Protein 3D89 (pdb70)

Secondary structure (DSSP, 8-state):
--S-EEEEEHHHHHHHSEEEEEETTEEEEEEEETTEEEEEESB-TTT--BGGGSEEEEETTEEEEE-TTT--EEETTT-EEEEEE-----EEEEEEE-SPEEEEEEETTEEEEE----SS--GGGGGTSSS-----

Solvent-accessible surface area: 8107 Å² total; per-residue (Å²): 148,89,105,58,40,65,25,25,131,25,120,89,0,115,194,67,74,60,36,60,17,96,0,68,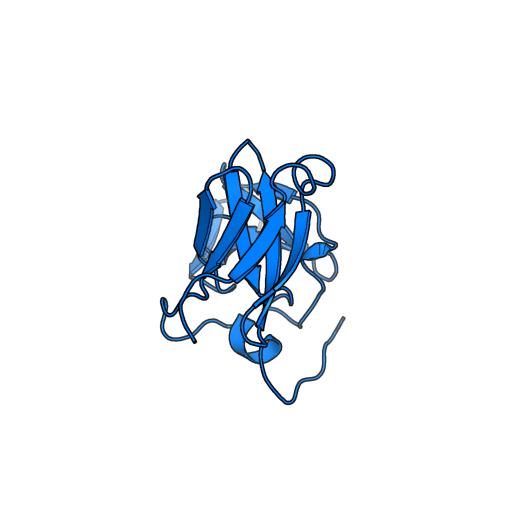138,35,65,0,0,0,0,31,37,137,50,103,35,27,0,0,2,5,70,2,30,70,13,2,1,14,0,44,116,3,126,38,86,71,37,89,75,62,23,0,0,16,3,37,60,72,126,84,50,0,2,2,70,59,0,38,6,15,96,70,61,120,147,162,197,64,120,70,41,48,156,34,60,39,0,10,38,6,57,30,129,64,88,139,28,47,0,59,0,30,9,20,148,150,44,199,154,3,61,0,32,133,25,22,83,70,167,76,179,73,113,150

Foldseek 3Di:
DFDKDFFWFLVVCVVVQKDWGQDPNFIWIWGQDPNDIWIWRQFALPFGAGLRPFDWDDDPNFIWRQGPPPRFTAGRVAQWGWDWDDDCVTDIDTPGHAIQIWDWDDDPRIIITGGDPPPVDHSCVVNGDDDDDGDD

Radius of gyration: 14.81 Å; Cα contacts (8 Å, |Δi|>4): 309; chains: 1; bounding box: 27×35×50 Å

InterPro domains:
  IPR017941 Rieske [2Fe-2S] iron-sulphur domain [PS51296] (17-131)
  IPR036922 Rieske [2Fe-2S] iron-sulphur domain superfamily [G3DSA:2.102.10.10] (1-157)
  IPR036922 Rieske [2Fe-2S] iron-sulphur domain superfamily [SSF50022] (17-134)
  IPR054716 Soluble Rieske-type ferredoxin domain [PF22543] (18-135)

Sequence (136 aa):
KYTSVCVGREEDDIRKSERMTAVVHDREVVIFYHKGEYHAMDIRRCYHSGGPLHLGEEIEDFNGQSCIVCPWHKYKITLATGEGLYQSINPKPKWCSKGVKQRIHTVKVDNGNIYVTLSKEPFKCDSDYYATGEFKVIQ

Organism: Mus musculus (NCBI:txid10090)

Structure (mmCIF, N/CA/C/O backbone):
data_3D89
#
_entry.id   3D89
#
_cell.length_a   52.413
_cell.length_b   52.413
_cell.length_c   108.808
_cell.angle_alpha   90.000
_cell.angle_beta   90.000
_cell.angle_gamma   90.000
#
_symmetry.space_group_name_H-M   'P 43 21 2'
#
loop_
_entity.id
_entity.type
_entity.pdbx_description
1 polymer 'Rieske domain-containing protein'
2 non-polymer 'FE2/S2 (INORGANIC) CLUSTER'
3 non-polymer 1,2-ETHANEDIOL
4 water water
#
loop_
_atom_site.group_PDB
_atom_site.id
_atom_site.type_symbol
_atom_site.label_atom_id
_atom_site.label_alt_id
_atom_site.label_comp_id
_atom_site.label_asym_id
_atom_site.label_entity_id
_atom_site.label_seq_id
_atom_site.pdbx_PDB_ins_code
_atom_site.Cartn_x
_atom_site.Cartn_y
_atom_site.Cartn_z
_atom_site.occupancy
_atom_site.B_iso_or_equiv
_atom_site.auth_seq_id
_atom_site.auth_comp_id
_atom_site.auth_asym_id
_atom_site.auth_atom_id
_atom_site.pdbx_PDB_model_num
ATOM 1 N N . LYS A 1 14 ? 20.058 -27.031 -4.627 1.00 60.80 14 LYS A N 1
ATOM 2 C CA . LYS A 1 14 ? 18.878 -26.160 -4.323 1.00 60.75 14 LYS A CA 1
ATOM 3 C C . LYS A 1 14 ? 19.298 -24.755 -3.828 1.00 60.82 14 LYS A C 1
ATOM 4 O O . LYS A 1 14 ? 18.794 -24.243 -2.809 1.00 60.89 14 LYS A O 1
ATOM 10 N N . TYR A 1 15 ? 20.208 -24.127 -4.570 1.00 60.44 15 TYR A N 1
ATOM 11 C CA . TYR A 1 15 ? 20.748 -22.827 -4.172 1.00 60.31 15 TYR A CA 1
ATOM 12 C C . TYR A 1 15 ? 20.596 -21.697 -5.214 1.00 60.11 15 TYR A C 1
ATOM 13 O O . TYR A 1 15 ? 21.466 -20.821 -5.310 1.00 60.31 15 TYR A O 1
ATOM 22 N N . THR A 1 16 ? 19.512 -21.700 -5.992 1.00 59.68 16 THR A N 1
ATOM 23 C CA . THR A 1 16 ? 19.188 -20.514 -6.815 1.00 59.63 16 THR A CA 1
ATOM 24 C C . THR A 1 16 ? 17.836 -19.878 -6.426 1.00 58.97 16 THR A C 1
ATOM 25 O O . THR A 1 16 ? 17.024 -20.493 -5.734 1.00 58.66 16 THR A O 1
ATOM 29 N N . SER A 1 17 ? 17.657 -18.629 -6.856 1.00 59.10 17 SER A N 1
ATOM 30 C CA . SER A 1 17 ? 16.500 -17.778 -6.591 1.00 59.12 17 SER A CA 1
ATOM 31 C C . SER A 1 17 ? 15.164 -18.496 -6.522 1.00 59.74 17 SER A C 1
ATOM 32 O O . SER A 1 17 ? 14.808 -19.277 -7.416 1.00 58.25 17 SER A O 1
ATOM 35 N N . VAL A 1 18 ? 14.428 -18.199 -5.452 1.00 59.57 18 VAL A N 1
ATOM 36 C CA . VAL A 1 18 ? 13.002 -18.454 -5.422 1.00 59.94 18 VAL A CA 1
ATOM 37 C C . VAL A 1 18 ? 12.366 -17.085 -5.284 1.00 60.39 18 VAL A C 1
ATOM 38 O O . VAL A 1 18 ? 12.744 -16.309 -4.419 1.00 59.98 18 VAL A O 1
ATOM 42 N N . CYS A 1 19 ? 11.436 -16.772 -6.177 1.00 62.03 19 CYS A N 1
ATOM 43 C CA . CYS A 1 19 ? 10.675 -15.546 -6.087 1.00 62.30 19 CYS A CA 1
ATOM 44 C C . CYS A 1 19 ? 9.657 -15.686 -4.943 1.00 62.67 19 CYS A C 1
ATOM 45 O O . CYS A 1 19 ? 8.778 -16.538 -4.994 1.00 63.44 19 CYS A O 1
ATOM 48 N N . VAL A 1 20 ? 9.769 -14.851 -3.922 1.00 61.58 20 VAL A N 1
ATOM 49 C CA . VAL A 1 20 ? 8.958 -15.045 -2.708 1.00 61.49 20 VAL A CA 1
ATOM 50 C C . VAL A 1 20 ? 7.766 -14.103 -2.702 1.00 62.35 20 VAL A C 1
ATOM 51 O O . VAL A 1 20 ? 6.872 -14.191 -1.856 1.00 63.15 20 VAL A O 1
ATOM 55 N N . GLY A 1 21 ? 7.748 -13.211 -3.677 1.00 62.13 21 GLY A N 1
ATOM 56 C CA . GLY A 1 21 ? 6.681 -12.283 -3.790 1.00 62.19 21 GLY A CA 1
ATOM 57 C C . GLY A 1 21 ? 7.038 -10.922 -4.329 1.00 62.64 21 GLY A C 1
ATOM 58 O O . GLY A 1 21 ? 8.104 -10.689 -4.947 1.00 62.35 21 GLY A O 1
ATOM 59 N N . ARG A 1 22 ? 6.090 -10.026 -4.089 1.00 62.17 22 ARG A N 1
ATOM 60 C CA . ARG A 1 22 ? 6.044 -8.731 -4.705 1.00 62.01 22 ARG A CA 1
ATOM 61 C C . ARG A 1 22 ? 6.671 -7.685 -3.777 1.00 61.91 22 ARG A C 1
ATOM 62 O O . ARG A 1 22 ? 6.357 -7.629 -2.585 1.00 60.50 22 ARG A O 1
ATOM 70 N N . GLU A 1 23 ? 7.582 -6.874 -4.323 1.00 62.10 23 GLU A N 1
ATOM 71 C CA . GLU A 1 23 ? 8.103 -5.723 -3.602 1.00 62.33 23 GLU A CA 1
ATOM 72 C C . GLU A 1 23 ? 6.970 -4.911 -2.955 1.00 62.52 23 GLU A C 1
ATOM 73 O O . GLU A 1 23 ? 7.045 -4.564 -1.781 1.00 63.44 23 GLU A O 1
ATOM 79 N N . GLU A 1 24 ? 5.899 -4.665 -3.694 1.00 62.66 24 GLU A N 1
ATOM 80 C CA . GLU A 1 24 ? 4.773 -3.927 -3.141 1.00 63.27 24 GLU A CA 1
ATOM 81 C C . GLU A 1 24 ? 4.077 -4.577 -1.938 1.00 63.16 24 GLU A C 1
ATOM 82 O O . GLU A 1 24 ? 3.586 -3.872 -1.053 1.00 63.14 24 GLU A O 1
ATOM 88 N N A ASP A 1 25 ? 4.034 -5.902 -1.911 0.70 63.36 25 ASP A N 1
ATOM 89 N N B ASP A 1 25 ? 4.034 -5.913 -1.902 0.30 63.19 25 ASP A N 1
ATOM 90 C CA A ASP A 1 25 ? 3.305 -6.600 -0.868 0.70 63.79 25 ASP A CA 1
ATOM 91 C CA B ASP A 1 25 ? 3.315 -6.631 -0.834 0.30 63.28 25 ASP A CA 1
ATOM 92 C C A ASP A 1 25 ? 4.028 -6.560 0.493 0.70 64.46 25 ASP A C 1
ATOM 93 C C B ASP A 1 25 ? 4.117 -6.864 0.454 0.30 64.05 25 ASP A C 1
ATOM 94 O O A ASP A 1 25 ? 3.372 -6.638 1.542 0.70 64.77 25 ASP A O 1
ATOM 95 O O B ASP A 1 25 ? 3.616 -7.463 1.410 0.30 64.26 25 ASP A O 1
ATOM 104 N N . ILE A 1 26 ? 5.358 -6.389 0.475 1.00 64.67 26 ILE A N 1
ATOM 105 C CA . ILE A 1 26 ? 6.187 -6.428 1.701 1.00 65.33 26 ILE A CA 1
ATOM 106 C C . ILE A 1 26 ? 6.448 -5.038 2.254 1.00 66.28 26 ILE A C 1
ATOM 107 O O . ILE A 1 26 ? 6.715 -4.879 3.435 1.00 65.81 26 ILE A O 1
ATOM 112 N N . ARG A 1 27 ? 6.376 -4.026 1.393 1.00 67.72 27 ARG A N 1
ATOM 113 C CA . ARG A 1 27 ? 6.661 -2.672 1.844 1.00 68.35 27 ARG A CA 1
ATOM 114 C C . ARG A 1 27 ? 5.635 -2.232 2.887 1.00 68.20 27 ARG A C 1
ATOM 115 O O . ARG A 1 27 ? 6.004 -1.667 3.921 1.00 68.03 27 ARG A O 1
ATOM 123 N N . LYS A 1 28 ? 4.372 -2.577 2.641 1.00 68.05 28 LYS A N 1
ATOM 124 C CA . LYS A 1 28 ? 3.278 -2.331 3.573 1.00 67.84 28 LYS A CA 1
ATOM 125 C C . LYS A 1 28 ? 3.515 -2.907 4.993 1.00 67.37 28 LYS A C 1
ATOM 126 O O . LYS A 1 28 ? 3.664 -2.148 5.957 1.00 67.14 28 LYS A O 1
ATOM 132 N N . SER A 1 29 ? 3.569 -4.235 5.119 1.00 66.72 29 SER A N 1
ATOM 133 C CA . SER A 1 29 ? 3.748 -4.885 6.425 1.00 66.15 29 SER A CA 1
ATOM 134 C C . SER A 1 29 ? 5.187 -4.873 6.935 1.00 64.97 29 SER A C 1
ATOM 135 O O . SER A 1 29 ? 5.459 -5.154 8.118 1.00 65.03 29 SER A O 1
ATOM 138 N N . GLU A 1 30 ? 6.122 -4.606 6.034 1.00 62.79 30 GLU A N 1
ATOM 139 C CA . GLU A 1 30 ? 7.546 -4.652 6.367 1.00 60.91 30 GLU A CA 1
ATOM 140 C C . GLU A 1 30 ? 8.128 -6.009 6.779 1.00 58.63 30 GLU A C 1
ATOM 141 O O . GLU A 1 30 ? 9.300 -6.064 7.176 1.00 57.90 30 GLU A O 1
ATOM 147 N N . ARG A 1 31 ? 7.333 -7.073 6.654 1.00 55.43 31 ARG A N 1
ATOM 148 C CA . ARG A 1 31 ? 7.814 -8.461 6.773 1.00 54.94 31 ARG A CA 1
ATOM 149 C C . ARG A 1 31 ? 6.873 -9.468 6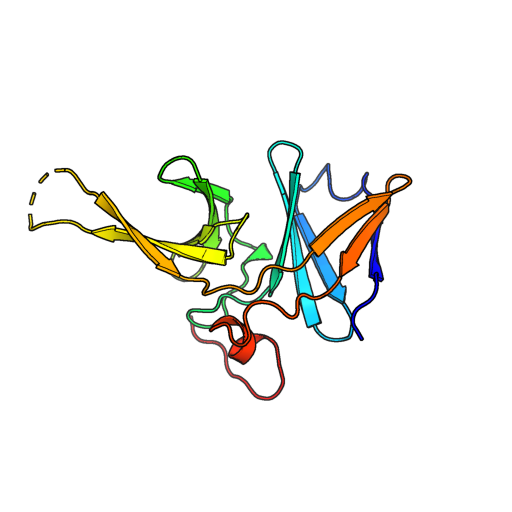.122 1.00 55.34 31 ARG A C 1
ATOM 150 O O . ARG A 1 31 ? 5.669 -9.251 6.054 1.00 53.56 31 ARG A O 1
ATOM 158 N N . MET A 1 32 ? 7.432 -10.587 5.679 1.00 57.33 32 MET A N 1
ATOM 159 C CA . MET A 1 32 ? 6.647 -11.708 5.128 1.00 60.41 32 MET A CA 1
ATOM 160 C C . MET A 1 32 ? 7.435 -12.995 5.296 1.00 59.05 32 MET A C 1
ATOM 161 O O . MET A 1 32 ? 8.664 -12.974 5.342 1.00 60.30 32 MET A O 1
ATOM 166 N N . THR A 1 33 ? 6.752 -14.125 5.326 1.00 57.39 33 THR A N 1
ATOM 167 C CA . THR A 1 33 ? 7.468 -15.385 5.383 1.00 55.82 33 THR A CA 1
ATOM 168 C C . THR A 1 33 ? 7.420 -16.058 3.993 1.00 56.31 33 THR A C 1
ATOM 169 O O . THR A 1 33 ? 6.532 -15.751 3.131 1.00 54.99 33 THR A O 1
ATOM 173 N N . ALA A 1 34 ? 8.335 -16.989 3.761 1.00 54.34 34 ALA A N 1
ATOM 174 C CA . ALA A 1 34 ? 8.184 -17.826 2.570 1.00 54.83 34 ALA A CA 1
ATOM 175 C C . ALA A 1 34 ? 8.807 -19.181 2.790 1.00 53.98 34 ALA A C 1
ATOM 176 O O . ALA A 1 34 ? 9.635 -19.352 3.681 1.00 53.23 34 ALA A O 1
ATOM 178 N N . VAL A 1 35 ? 8.422 -20.150 1.969 1.00 52.71 35 VAL A N 1
ATOM 179 C CA . VAL A 1 35 ? 9.146 -21.419 1.963 1.00 51.53 35 VAL A CA 1
ATOM 180 C C . VAL A 1 35 ? 10.059 -21.440 0.736 1.00 50.48 35 VAL A C 1
ATOM 181 O O . VAL A 1 35 ? 9.597 -21.267 -0.405 1.00 50.86 35 VAL A O 1
ATOM 185 N N . VAL A 1 36 ? 11.358 -21.607 0.993 1.00 47.93 36 VAL A N 1
ATOM 186 C CA . VAL A 1 36 ? 12.369 -21.552 -0.052 1.00 46.54 36 VAL A CA 1
ATOM 187 C C . VAL A 1 36 ? 13.108 -22.885 -0.044 1.00 46.09 36 VAL A C 1
ATOM 188 O O . VAL A 1 36 ? 13.795 -23.191 0.917 1.00 45.92 36 VAL A O 1
ATOM 192 N N . HIS A 1 37 ? 12.900 -23.698 -1.086 1.00 45.65 37 HIS A N 1
ATOM 193 C CA . HIS A 1 37 ? 13.449 -25.056 -1.162 1.00 45.17 37 HIS A CA 1
ATOM 194 C C . HIS A 1 37 ? 13.275 -25.825 0.164 1.00 45.04 37 HIS A C 1
ATOM 195 O O . HIS A 1 37 ? 14.256 -26.313 0.741 1.00 45.28 37 HIS A O 1
ATOM 202 N N . ASP A 1 38 ? 12.041 -25.892 0.661 1.00 44.85 38 ASP A N 1
ATOM 203 C CA . ASP A 1 38 ? 11.706 -26.553 1.941 1.00 45.31 38 ASP A CA 1
ATOM 204 C C . ASP A 1 38 ? 12.339 -25.925 3.206 1.00 45.08 38 ASP A C 1
ATOM 205 O O . ASP A 1 38 ? 12.315 -26.535 4.284 1.00 45.02 38 ASP A O 1
ATOM 210 N N . ARG A 1 39 ? 12.917 -24.729 3.081 1.00 43.95 39 ARG A N 1
ATOM 211 C CA . ARG A 1 39 ? 13.413 -24.021 4.257 1.00 43.30 39 ARG A CA 1
ATOM 212 C C . ARG A 1 39 ? 12.521 -22.812 4.452 1.00 42.56 39 ARG A C 1
ATOM 213 O O . ARG A 1 39 ? 12.335 -22.011 3.534 1.00 42.90 39 ARG A O 1
ATOM 221 N N . GLU A 1 40 ? 11.915 -22.727 5.625 1.00 41.87 40 GLU A N 1
ATOM 222 C CA . GLU A 1 40 ? 11.019 -21.619 5.932 1.00 40.70 40 GLU A CA 1
ATOM 223 C C . GLU A 1 40 ? 11.814 -20.418 6.451 1.00 40.21 40 GLU A C 1
ATOM 224 O O . GLU A 1 40 ? 12.671 -20.553 7.321 1.00 39.91 40 GLU A O 1
ATOM 230 N N . VAL A 1 41 ? 11.578 -19.259 5.838 1.00 39.09 41 VAL A N 1
ATOM 231 C CA . VAL A 1 41 ? 12.354 -18.057 6.115 1.00 37.88 41 VAL A CA 1
ATOM 232 C C . VAL A 1 41 ? 11.436 -16.887 6.414 1.00 37.27 41 VAL A C 1
ATOM 233 O O . VAL A 1 41 ? 10.267 -16.869 6.008 1.00 36.57 41 VAL A O 1
ATOM 237 N N . VAL A 1 42 ? 11.998 -15.867 7.049 1.00 36.63 42 VAL A N 1
ATOM 238 C CA . VAL A 1 42 ? 11.308 -14.631 7.203 1.00 35.76 42 VAL A CA 1
ATOM 239 C C . VAL A 1 42 ? 12.103 -13.576 6.456 1.00 36.42 42 VAL A C 1
ATOM 240 O O . VAL A 1 42 ? 13.302 -13.561 6.538 1.00 34.56 42 VAL A O 1
ATOM 244 N N . ILE A 1 43 ? 11.423 -12.711 5.705 1.00 36.07 43 ILE A N 1
ATOM 245 C CA . ILE A 1 43 ? 12.088 -11.573 5.057 1.00 35.72 43 ILE A CA 1
ATOM 246 C C . ILE A 1 43 ? 11.611 -10.312 5.753 1.00 35.08 43 ILE A C 1
ATOM 247 O O . ILE A 1 43 ? 10.425 -10.130 5.901 1.00 34.92 43 ILE A O 1
ATOM 252 N N . PHE A 1 44 ? 12.540 -9.455 6.170 1.00 35.27 44 PHE A N 1
ATOM 253 C CA . PHE A 1 44 ? 12.207 -8.159 6.750 1.00 35.90 44 PHE A CA 1
ATOM 254 C C . PHE A 1 44 ? 12.611 -7.070 5.764 1.00 36.03 44 PHE A C 1
ATOM 255 O O . PHE A 1 44 ? 13.695 -7.104 5.206 1.00 36.06 44 PHE A O 1
ATOM 263 N N . TYR A 1 45 ? 11.744 -6.094 5.576 1.00 36.13 45 TYR A N 1
ATOM 264 C CA . TYR A 1 45 ? 12.120 -4.861 4.896 1.00 37.49 45 TYR A CA 1
ATOM 265 C C . TYR A 1 45 ? 12.253 -3.757 5.917 1.00 37.07 45 TYR A C 1
ATOM 266 O O . TYR A 1 45 ? 11.271 -3.380 6.534 1.00 38.99 45 TYR A O 1
ATOM 275 N N . HIS A 1 46 ? 13.443 -3.229 6.111 1.00 36.34 46 HIS A N 1
ATOM 276 C CA . HIS A 1 46 ? 13.652 -2.224 7.156 1.00 36.95 46 HIS A CA 1
ATOM 277 C C . HIS A 1 46 ? 14.640 -1.131 6.693 1.00 37.04 46 HIS A C 1
ATOM 278 O O . HIS A 1 46 ? 15.718 -1.438 6.160 1.00 36.11 46 HIS A O 1
ATOM 285 N N . LYS A 1 47 ? 14.275 0.138 6.920 1.00 36.95 47 LYS A N 1
ATOM 286 C CA . LYS A 1 47 ? 15.099 1.269 6.525 1.00 37.47 47 LYS A CA 1
ATOM 287 C C . LYS A 1 47 ? 15.604 1.065 5.095 1.00 37.40 47 LYS A C 1
ATOM 288 O O . LYS A 1 47 ? 16.817 1.170 4.821 1.00 36.64 47 LYS A O 1
ATOM 294 N N . GLY A 1 48 ? 14.674 0.731 4.194 1.00 37.40 48 GLY A N 1
ATOM 295 C CA . GLY A 1 48 ? 15.000 0.560 2.776 1.00 37.40 48 GLY A CA 1
ATOM 296 C C . GLY A 1 48 ? 15.856 -0.636 2.402 1.00 37.80 48 GLY A C 1
ATOM 297 O O . GLY A 1 48 ? 16.304 -0.738 1.278 1.00 38.04 48 GLY A O 1
ATOM 298 N N . GLU A 1 49 ? 16.085 -1.556 3.336 1.00 38.38 49 GLU A N 1
ATOM 299 C CA . GLU A 1 49 ? 16.829 -2.797 3.029 1.00 38.96 49 GLU A CA 1
ATOM 300 C C . GLU A 1 49 ? 16.071 -4.079 3.366 1.00 37.40 49 GLU A C 1
ATOM 301 O O . GLU A 1 49 ? 15.276 -4.102 4.272 1.00 37.65 49 GLU A O 1
ATOM 307 N N . TYR A 1 50 ? 16.403 -5.145 2.652 1.00 37.51 50 TYR A N 1
ATOM 308 C CA . TYR A 1 50 ? 15.783 -6.447 2.770 1.00 37.42 50 TYR A CA 1
ATOM 309 C C . TYR A 1 50 ? 16.698 -7.402 3.513 1.00 37.93 50 TYR A C 1
ATOM 310 O O . TYR A 1 50 ? 17.897 -7.407 3.283 1.00 36.23 50 TYR A O 1
ATOM 319 N N . HIS A 1 51 ? 16.156 -8.162 4.451 1.00 37.00 51 HIS A N 1
ATOM 320 C CA . HIS A 1 51 ? 16.962 -9.128 5.154 1.00 37.66 51 HIS A CA 1
ATOM 321 C C . HIS A 1 51 ? 16.187 -10.409 5.256 1.00 38.22 51 HIS A C 1
ATOM 322 O O . HIS A 1 51 ? 15.034 -10.396 5.749 1.00 40.63 51 HIS A O 1
ATOM 329 N N . ALA A 1 52 ? 16.783 -11.510 4.813 1.00 36.23 52 ALA A N 1
ATOM 330 C CA . ALA A 1 52 ? 16.191 -12.852 4.974 1.00 35.83 52 ALA A CA 1
ATOM 331 C C . ALA A 1 52 ? 16.956 -13.725 5.994 1.00 35.84 52 ALA A C 1
ATOM 332 O O . ALA A 1 52 ? 18.162 -13.772 5.971 1.00 35.96 52 ALA A O 1
ATOM 334 N N . MET A 1 53 ? 16.230 -14.425 6.860 1.00 35.98 53 MET A N 1
ATOM 335 C CA . MET A 1 53 ? 16.856 -15.383 7.786 1.00 35.97 53 MET A CA 1
ATOM 336 C C . MET A 1 53 ? 15.895 -16.513 8.097 1.00 34.34 53 MET A C 1
ATOM 337 O O . MET A 1 53 ? 14.698 -16.423 7.816 1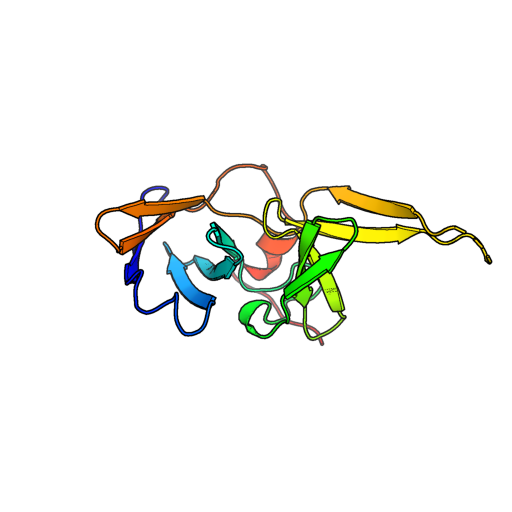.00 34.06 53 MET A O 1
ATOM 342 N N . ASP A 1 54 ? 16.437 -17.570 8.692 1.00 35.49 54 ASP A N 1
ATOM 343 C CA . ASP A 1 54 ? 15.663 -18.709 9.166 1.00 35.03 54 ASP A CA 1
ATOM 344 C C . ASP A 1 54 ? 14.594 -18.178 10.077 1.00 35.41 54 ASP A C 1
ATOM 345 O O . ASP A 1 54 ? 14.838 -17.266 10.883 1.00 36.46 54 ASP A O 1
ATOM 350 N N . ILE A 1 55 ? 13.400 -18.736 9.977 1.00 33.76 55 ILE A N 1
ATOM 351 C CA . ILE A 1 55 ? 12.271 -18.163 10.687 1.00 33.72 55 ILE A CA 1
ATOM 352 C C . ILE A 1 55 ? 12.256 -18.488 12.189 1.00 34.09 55 ILE A C 1
ATOM 353 O O . ILE A 1 55 ? 11.846 -17.651 12.987 1.00 35.22 55 ILE A O 1
ATOM 358 N N . ARG A 1 56 ? 12.676 -19.701 12.554 1.00 34.32 56 ARG A N 1
ATOM 359 C CA A ARG A 1 56 ? 12.678 -20.122 13.949 0.50 34.27 56 ARG A CA 1
ATOM 360 C CA B ARG A 1 56 ? 12.690 -20.139 13.948 0.50 34.63 56 ARG A CA 1
ATOM 361 C C . ARG A 1 56 ? 13.979 -19.728 14.679 1.00 35.02 56 ARG A C 1
ATOM 362 O O . ARG A 1 56 ? 15.105 -19.999 14.216 1.00 34.05 56 ARG A O 1
ATOM 377 N N . CYS A 1 57 ? 13.782 -19.059 15.804 1.00 34.89 57 CYS A N 1
ATOM 378 C CA . CYS A 1 57 ? 14.857 -18.517 16.622 1.00 34.84 57 CYS A CA 1
ATOM 379 C C . CYS A 1 57 ? 15.820 -19.605 17.046 1.00 35.33 57 CYS A C 1
ATOM 380 O O . CYS A 1 57 ? 15.405 -20.619 17.585 1.00 34.76 57 CYS A O 1
ATOM 383 N N . TYR A 1 58 ? 17.109 -19.375 16.835 1.00 33.56 58 TYR A N 1
A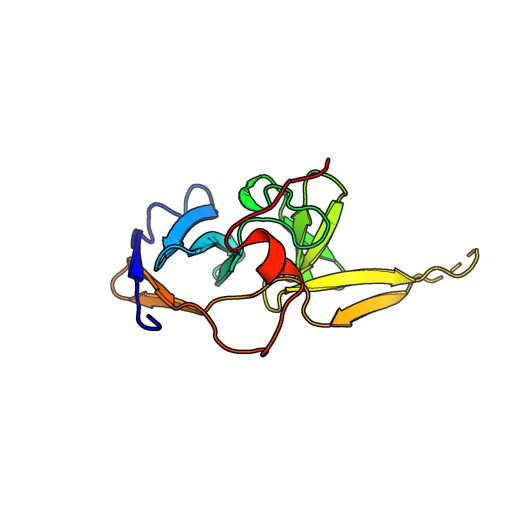TOM 384 C CA . TYR A 1 58 ? 18.141 -20.335 17.256 1.00 34.44 58 TYR A CA 1
ATOM 385 C C . TYR A 1 58 ? 18.123 -20.742 18.712 1.00 34.87 58 TYR A C 1
ATOM 386 O O . TYR A 1 58 ? 18.677 -21.797 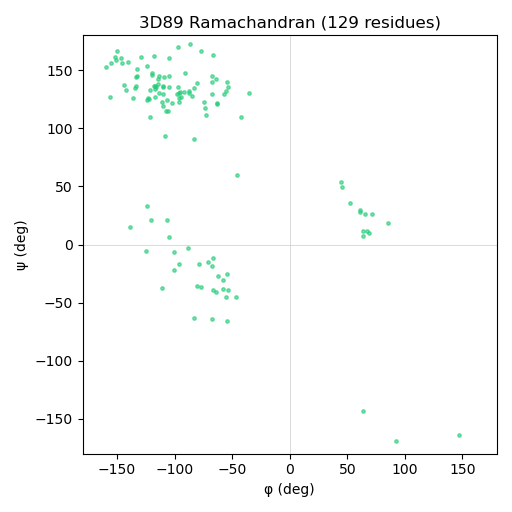19.032 1.00 35.22 58 TYR A O 1
ATOM 395 N N . HIS A 1 59 ? 17.583 -19.901 19.596 1.00 34.43 59 HIS A N 1
ATOM 396 C CA . HIS A 1 59 ? 17.668 -20.152 21.034 1.00 33.97 59 HIS A CA 1
ATOM 397 C C . HIS A 1 59 ? 16.815 -21.395 21.360 1.00 34.28 59 HIS A C 1
ATOM 398 O O . HIS A 1 59 ? 17.331 -22.404 21.833 1.00 33.47 59 HIS A O 1
ATOM 405 N N . SER A 1 60 ? 15.504 -21.309 21.140 1.00 34.09 60 SER A N 1
ATOM 406 C CA . SER A 1 60 ? 14.580 -22.404 21.464 1.00 35.56 60 SER A CA 1
ATOM 407 C C . SER A 1 60 ? 13.520 -22.620 20.402 1.00 35.00 60 SER A C 1
ATOM 408 O O . SER A 1 60 ? 12.473 -23.273 20.676 1.00 34.15 60 SER A O 1
ATOM 411 N N . GLY A 1 61 ? 13.725 -22.050 19.227 1.00 33.78 61 GLY A N 1
ATOM 412 C CA . GLY A 1 61 ? 12.734 -22.180 18.151 1.00 33.83 61 GLY A CA 1
ATOM 413 C C . GLY A 1 61 ? 11.537 -21.216 18.082 1.00 33.58 61 GLY A C 1
ATOM 414 O O . GLY A 1 61 ? 10.581 -21.489 17.382 1.00 33.89 61 GLY A O 1
ATOM 415 N N . GLY A 1 62 ? 11.592 -20.060 18.752 1.00 34.29 62 GLY A N 1
ATOM 416 C CA . GLY A 1 62 ? 10.503 -19.064 18.703 1.00 33.30 62 GLY A CA 1
ATOM 417 C C . GLY A 1 62 ? 10.292 -18.403 17.339 1.00 34.18 62 GLY A C 1
ATOM 418 O O . GLY A 1 62 ? 11.131 -18.485 16.449 1.00 34.46 62 GLY A O 1
ATOM 419 N N . PRO A 1 63 ? 9.131 -17.779 17.156 1.00 34.28 63 PRO A N 1
ATOM 420 C CA . PRO A 1 63 ? 8.647 -17.233 15.855 1.00 34.13 63 PRO A CA 1
ATOM 421 C C . PRO A 1 63 ? 9.249 -15.820 15.609 1.00 35.32 63 PRO A C 1
ATOM 422 O O . PRO A 1 63 ? 8.683 -14.844 16.083 1.00 35.94 63 PRO A O 1
ATOM 426 N N . LEU A 1 64 ? 10.409 -15.724 14.939 1.00 33.85 64 LEU A N 1
ATOM 427 C CA . LEU A 1 64 ? 11.035 -14.426 14.722 1.00 35.10 64 LEU A CA 1
ATOM 428 C C . LEU A 1 64 ? 10.190 -13.455 13.888 1.00 35.51 64 LEU A C 1
ATOM 429 O O . LEU A 1 64 ? 10.282 -12.231 14.090 1.00 35.60 64 LEU A O 1
ATOM 434 N N . HIS A 1 65 ? 9.310 -14.009 13.014 1.00 36.13 65 HIS A N 1
ATOM 435 C CA . HIS A 1 65 ? 8.382 -13.207 12.206 1.00 35.49 65 HIS A CA 1
ATOM 436 C C . HIS A 1 65 ? 7.333 -12.496 13.062 1.00 36.08 65 HIS A C 1
ATOM 437 O O . HIS A 1 65 ? 6.658 -11.607 12.549 1.00 36.02 65 HIS A O 1
ATOM 444 N N . LEU A 1 66 ? 7.226 -12.856 14.351 1.00 35.16 66 LEU A N 1
ATOM 445 C CA . LEU A 1 66 ? 6.321 -12.166 15.276 1.00 34.56 66 LEU A CA 1
ATOM 446 C C . LEU A 1 66 ? 7.126 -11.259 16.209 1.00 34.99 66 LEU A C 1
ATOM 447 O O . LEU A 1 66 ? 6.571 -10.695 17.130 1.00 34.13 66 LEU A O 1
ATOM 452 N N . GLY A 1 67 ? 8.431 -11.107 15.993 1.00 32.27 67 GLY A N 1
ATOM 453 C CA . GLY A 1 67 ? 9.167 -10.210 16.887 1.00 33.66 67 GLY A CA 1
ATOM 454 C C . GLY A 1 67 ? 9.179 -8.750 16.492 1.00 34.02 67 GLY A C 1
ATOM 455 O O . GLY A 1 67 ? 8.704 -8.397 15.403 1.00 34.86 67 GLY A O 1
ATOM 456 N N . GLU A 1 68 ? 9.706 -7.884 17.364 1.00 34.92 68 GLU A N 1
ATOM 457 C CA A GLU A 1 68 ? 9.815 -6.470 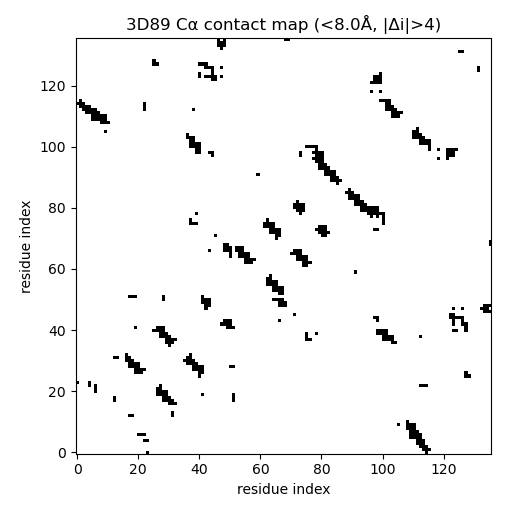17.032 0.50 34.77 68 GLU A CA 1
ATOM 458 C CA B GLU A 1 68 ? 9.844 -6.450 17.081 0.50 36.18 68 GLU A CA 1
ATOM 459 C C . GLU A 1 68 ? 11.234 -6.174 16.546 1.00 36.04 68 GLU A C 1
ATOM 460 O O . GLU A 1 68 ? 12.222 -6.826 16.990 1.00 34.69 68 GLU A O 1
ATOM 471 N N . ILE A 1 69 ? 11.358 -5.184 15.662 1.00 36.24 69 ILE A N 1
ATOM 472 C CA . ILE A 1 69 ? 12.690 -4.749 15.196 1.00 39.01 69 ILE A CA 1
ATOM 473 C C . ILE A 1 69 ? 13.122 -3.516 16.002 1.00 40.20 69 ILE A C 1
ATOM 474 O O . ILE A 1 69 ? 12.326 -2.588 16.158 1.00 38.19 69 ILE A O 1
ATOM 479 N N . GLU A 1 70 ? 14.336 -3.532 16.564 1.00 40.88 70 GLU A N 1
ATOM 480 C CA . GLU A 1 70 ? 14.914 -2.358 17.235 1.00 44.15 70 GLU A CA 1
ATOM 481 C C . GLU A 1 70 ? 16.417 -2.296 17.027 1.00 42.63 70 GLU A C 1
ATOM 482 O O . GLU A 1 70 ? 17.083 -3.326 16.854 1.00 40.70 70 GLU A O 1
ATOM 488 N N . ASP A 1 71 ? 16.941 -1.081 17.146 1.00 42.60 71 ASP A N 1
ATOM 489 C CA . ASP A 1 71 ? 18.382 -0.850 17.089 1.00 43.31 71 ASP A CA 1
ATOM 490 C C . ASP A 1 71 ? 19.025 -1.001 18.446 1.00 43.56 71 ASP A C 1
ATOM 491 O O . ASP A 1 71 ? 18.527 -0.452 19.446 1.00 44.12 71 ASP A O 1
ATOM 496 N N . PHE A 1 72 ? 20.119 -1.763 18.480 1.00 42.87 72 PHE A N 1
ATOM 497 C CA . PHE A 1 72 ? 20.968 -1.887 19.651 1.00 42.59 72 PHE A CA 1
ATOM 498 C C . PHE A 1 72 ? 22.398 -1.763 19.142 1.00 42.61 72 PHE A C 1
ATOM 499 O O . PHE A 1 72 ? 22.744 -2.358 18.120 1.00 41.94 72 PHE A O 1
ATOM 507 N N . ASN A 1 73 ? 23.206 -0.973 19.850 1.00 43.10 73 ASN A N 1
ATOM 508 C CA . ASN A 1 73 ? 24.606 -0.660 19.467 1.00 43.65 73 ASN A CA 1
ATOM 509 C C . ASN A 1 73 ? 24.686 -0.152 18.023 1.00 43.70 73 ASN A C 1
ATOM 510 O O . ASN A 1 73 ? 25.601 -0.496 17.283 1.00 43.14 73 ASN A O 1
ATOM 515 N N . GLY A 1 74 ? 23.677 0.609 17.606 1.00 44.40 74 GLY A N 1
ATOM 516 C CA . GLY A 1 74 ? 23.611 1.082 16.214 1.00 44.51 74 GLY A CA 1
ATOM 517 C C . GLY A 1 74 ? 23.381 0.008 15.147 1.00 44.46 74 GLY A C 1
ATOM 518 O O . GLY A 1 74 ? 23.531 0.291 13.971 1.00 44.76 74 GLY A O 1
ATOM 519 N N . GLN A 1 75 ? 23.016 -1.212 15.556 1.00 43.78 75 GLN A N 1
ATOM 520 C CA . GLN A 1 75 ? 22.635 -2.297 14.632 1.00 42.82 75 GLN A CA 1
ATOM 521 C C . GLN A 1 75 ? 21.157 -2.669 14.762 1.00 40.89 75 GLN A C 1
ATOM 522 O O . GLN A 1 75 ? 20.649 -2.890 15.865 1.00 40.71 75 GLN A O 1
ATOM 528 N N . SER A 1 76 ? 20.470 -2.740 13.621 1.00 39.88 76 SER A N 1
ATOM 529 C CA . SER A 1 76 ? 19.081 -3.185 13.538 1.00 38.27 76 SER A CA 1
ATOM 530 C C . SER A 1 76 ? 18.980 -4.683 13.879 1.00 36.85 76 SER A C 1
ATOM 531 O O . SER A 1 76 ? 19.722 -5.479 13.320 1.00 36.22 76 SER A O 1
ATOM 534 N N . CYS A 1 77 ? 18.072 -5.043 14.789 1.00 35.33 77 CYS A N 1
ATOM 535 C CA . CYS A 1 77 ? 17.930 -6.402 15.313 1.00 34.59 77 CYS A CA 1
ATOM 536 C C . CYS A 1 77 ? 16.462 -6.789 15.272 1.00 35.71 77 CYS A C 1
ATOM 537 O O . CYS A 1 77 ? 15.620 -5.957 15.526 1.00 35.64 77 CYS A O 1
ATOM 540 N N . ILE A 1 78 ? 16.190 -8.059 15.007 1.00 34.76 78 ILE A N 1
ATOM 541 C CA . ILE A 1 78 ? 14.973 -8.688 15.377 1.00 34.18 78 ILE A CA 1
ATOM 542 C C . ILE A 1 78 ? 15.061 -9.169 16.864 1.00 34.62 78 ILE A C 1
ATOM 543 O O . ILE A 1 78 ? 16.054 -9.721 17.287 1.00 34.47 78 ILE A O 1
ATOM 548 N N . VAL A 1 79 ? 14.017 -8.921 17.655 1.00 32.69 79 VAL A N 1
ATOM 549 C CA . VAL A 1 79 ? 13.972 -9.370 19.046 1.00 33.62 79 VAL A CA 1
ATOM 550 C C . VAL A 1 79 ? 12.967 -10.495 19.058 1.00 33.60 79 VAL A C 1
ATOM 551 O O . VAL A 1 79 ? 11.792 -10.239 18.739 1.00 33.36 79 VAL A O 1
ATOM 555 N N . CYS A 1 80 ? 13.411 -11.721 19.355 1.00 34.05 80 CYS A N 1
ATOM 556 C CA . CYS A 1 80 ? 12.533 -12.854 19.471 1.00 34.02 80 CYS A CA 1
ATOM 557 C C . CYS A 1 80 ? 11.430 -12.582 20.492 1.00 33.64 80 CYS A C 1
ATOM 558 O O . CYS A 1 80 ? 11.698 -12.131 21.600 1.00 32.90 80 CYS A O 1
ATOM 561 N N . PRO A 1 81 ? 10.148 -12.867 20.137 1.00 34.47 81 PRO A N 1
ATOM 562 C CA . PRO A 1 81 ? 9.161 -12.521 21.164 1.00 33.40 81 PRO A CA 1
ATOM 563 C C . PRO A 1 81 ? 9.158 -13.389 22.422 1.00 32.58 81 PRO A C 1
ATOM 564 O O . PRO A 1 81 ? 8.508 -12.988 23.398 1.00 32.43 81 PRO A O 1
ATOM 568 N N . TRP A 1 82 ? 9.802 -14.554 22.398 1.00 32.23 82 TRP A N 1
ATOM 569 C CA . TRP A 1 82 ? 9.754 -15.550 23.533 1.00 31.38 82 TRP A CA 1
ATOM 570 C C . TRP A 1 82 ? 10.749 -15.130 24.528 1.00 30.48 82 TRP A C 1
ATOM 571 O O . TRP A 1 82 ? 10.362 -14.756 25.596 1.00 29.33 82 TRP A O 1
ATOM 582 N N . HIS A 1 83 ? 12.068 -15.103 24.216 1.00 30.38 83 HIS A N 1
ATOM 583 C CA . HIS A 1 83 ? 12.919 -14.743 25.348 1.00 29.88 83 HIS A CA 1
ATOM 584 C C . HIS A 1 83 ? 13.741 -13.485 25.057 1.00 31.78 83 HIS A C 1
ATOM 585 O O . HIS A 1 83 ? 14.746 -13.232 25.722 1.00 31.83 83 HIS A O 1
ATOM 592 N N . LYS A 1 84 ? 13.272 -12.695 24.087 1.00 31.89 84 LYS A N 1
ATOM 593 C CA . LYS A 1 84 ? 13.801 -11.347 23.806 1.00 31.70 84 LYS A CA 1
ATOM 594 C C . LYS A 1 84 ? 15.293 -11.389 23.412 1.00 33.14 84 LYS A C 1
ATOM 595 O O . LYS A 1 84 ? 15.999 -10.409 23.572 1.00 32.10 84 LYS A O 1
ATOM 601 N N . TYR A 1 85 ? 15.749 -12.497 22.829 1.00 33.63 85 TYR A N 1
ATOM 602 C CA . TYR A 1 85 ? 17.115 -12.501 22.289 1.00 34.59 85 TYR A CA 1
ATOM 603 C C . TYR A 1 85 ? 17.175 -11.542 21.081 1.00 35.22 85 TYR A C 1
ATOM 604 O O . TYR A 1 85 ? 16.204 -11.416 20.329 1.00 34.27 85 TYR A O 1
ATOM 613 N N . LYS A 1 86 ? 18.305 -10.876 20.931 1.00 34.93 86 LYS A N 1
ATOM 614 C CA . LYS A 1 86 ? 18.469 -9.853 19.904 1.00 36.39 86 LYS A CA 1
ATOM 615 C C . LYS A 1 86 ? 19.354 -10.424 18.841 1.00 36.21 86 LYS A C 1
ATOM 616 O O . LYS A 1 86 ? 20.454 -10.888 19.121 1.00 35.92 86 LYS A O 1
ATOM 622 N N . ILE A 1 87 ? 18.849 -10.420 17.612 1.00 35.80 87 ILE A N 1
ATOM 623 C CA . ILE A 1 87 ? 19.600 -10.980 16.491 1.00 34.37 87 ILE A CA 1
ATOM 624 C C . ILE A 1 87 ? 19.777 -9.927 15.419 1.00 35.24 87 ILE A C 1
ATOM 625 O O . ILE A 1 87 ? 18.772 -9.368 14.953 1.00 33.39 87 ILE A O 1
ATOM 630 N N . THR A 1 88 ? 21.023 -9.680 15.000 1.00 32.82 88 THR A N 1
ATOM 631 C CA . THR A 1 88 ? 21.230 -8.635 13.996 1.00 34.57 88 THR A CA 1
ATOM 632 C C . THR A 1 88 ? 20.607 -9.068 12.656 1.00 34.38 88 THR A C 1
ATOM 633 O O . THR A 1 88 ? 20.650 -10.224 12.304 1.00 34.53 88 THR A O 1
ATOM 637 N N . LEU A 1 89 ? 19.976 -8.125 11.981 1.00 34.00 89 LEU A N 1
ATOM 638 C CA . LEU A 1 89 ? 19.322 -8.356 10.695 1.00 35.35 89 LEU A CA 1
ATOM 639 C C . LEU A 1 89 ? 20.380 -8.672 9.650 1.00 35.40 89 LEU A C 1
ATOM 640 O O . LEU A 1 89 ? 20.181 -9.579 8.837 1.00 36.23 89 LEU A O 1
ATOM 645 N N . ALA A 1 90 ? 21.509 -7.975 9.727 1.00 34.20 90 ALA A N 1
ATOM 646 C CA . ALA A 1 90 ? 22.519 -8.019 8.678 1.00 36.25 90 ALA A CA 1
ATOM 647 C C . ALA A 1 90 ? 23.387 -9.263 8.793 1.00 36.66 90 ALA A C 1
ATOM 648 O O . ALA A 1 90 ? 23.758 -9.810 7.776 1.00 36.43 90 ALA A O 1
ATOM 650 N N . THR A 1 91 ? 23.685 -9.717 10.027 1.00 34.82 91 THR A N 1
ATOM 651 C CA . THR A 1 91 ? 24.589 -10.858 10.183 1.00 35.01 91 THR A CA 1
ATOM 652 C C . THR A 1 91 ? 24.116 -12.087 10.991 1.00 35.56 91 THR A C 1
ATOM 653 O O . THR A 1 91 ? 24.853 -13.077 11.052 1.00 36.37 91 THR A O 1
ATOM 657 N N . GLY A 1 92 ? 22.938 -12.026 11.618 1.00 33.49 92 GLY A N 1
ATOM 658 C CA . GLY A 1 92 ? 22.460 -13.150 12.383 1.00 34.48 92 GLY A CA 1
ATOM 659 C C . GLY A 1 92 ? 23.227 -13.354 13.680 1.00 35.00 92 GLY A C 1
ATOM 660 O O . GLY A 1 92 ? 23.222 -14.444 14.230 1.00 34.54 92 GLY A O 1
ATOM 661 N N . GLU A 1 93 ? 23.805 -12.274 14.204 1.00 35.53 93 GLU A N 1
ATOM 662 C CA . GLU A 1 93 ? 24.569 -12.353 15.436 1.00 36.08 93 GLU A CA 1
ATOM 663 C C . GLU A 1 93 ? 23.607 -12.161 16.603 1.00 37.33 93 GLU A C 1
ATOM 664 O O . GLU A 1 93 ? 22.883 -11.187 16.639 1.00 34.20 93 GLU A O 1
ATOM 670 N N . GLY A 1 94 ? 23.689 -13.064 17.584 1.00 39.26 94 GLY A N 1
ATOM 671 C CA . GLY A 1 94 ? 23.199 -12.833 18.957 1.00 39.94 94 GLY A CA 1
ATOM 672 C C . GLY A 1 94 ? 23.965 -11.705 19.616 1.00 40.96 94 GLY A C 1
ATOM 673 O O . GLY A 1 94 ? 25.195 -11.754 19.743 1.00 41.85 94 GLY A O 1
ATOM 674 N N . LEU A 1 95 ? 23.262 -10.662 20.036 1.00 41.80 95 LEU A N 1
ATOM 675 C CA . LEU A 1 95 ? 23.912 -9.522 20.705 1.00 43.32 95 LEU A CA 1
ATOM 676 C C . LEU A 1 95 ? 23.481 -9.430 22.157 1.00 44.62 95 LEU A C 1
ATOM 677 O O . LEU A 1 95 ? 22.305 -9.712 22.518 1.00 44.46 95 LEU A O 1
ATOM 682 N N . TYR A 1 96 ? 24.422 -9.008 22.993 1.00 45.03 96 TYR A N 1
ATOM 683 C CA . TYR A 1 96 ? 24.140 -8.751 24.398 1.00 45.51 96 TYR A CA 1
ATOM 684 C C . TYR A 1 96 ? 25.061 -7.662 24.986 1.00 45.91 96 TYR A C 1
ATOM 685 O O . TYR A 1 96 ? 26.169 -7.340 24.467 1.00 45.16 96 TYR A O 1
ATOM 694 N N . GLN A 1 97 ? 24.585 -7.086 26.087 1.00 46.30 97 GLN A N 1
ATOM 695 C CA . GLN A 1 97 ? 25.427 -6.235 26.908 1.00 46.58 97 GLN A CA 1
ATOM 696 C C . GLN A 1 97 ? 26.028 -7.040 28.046 1.00 45.88 97 GLN A C 1
ATOM 697 O O . GLN A 1 97 ? 25.322 -7.760 28.753 1.00 44.56 97 GLN A O 1
ATOM 703 N N . SER A 1 98 ? 27.332 -6.892 28.210 1.00 45.90 98 SER A N 1
ATOM 704 C CA . SER A 1 98 ? 28.032 -7.433 29.337 1.00 47.24 98 SER A CA 1
ATOM 705 C C . SER A 1 98 ? 28.166 -6.335 30.376 1.00 49.34 98 SER A C 1
ATOM 706 O O . SER A 1 98 ? 28.757 -5.280 30.106 1.00 49.89 98 SER A O 1
ATOM 709 N N . ILE A 1 99 ? 27.643 -6.611 31.572 1.00 51.39 99 ILE A N 1
ATOM 710 C CA . ILE A 1 99 ? 27.521 -5.639 32.677 1.00 52.93 99 ILE A CA 1
ATOM 711 C C . ILE A 1 99 ? 28.393 -6.106 33.858 1.00 54.29 99 ILE A C 1
ATOM 712 O O . ILE A 1 99 ? 28.399 -7.298 34.199 1.00 54.71 99 ILE A O 1
ATOM 717 N N . ASN A 1 100 ? 29.145 -5.184 34.459 1.00 55.52 100 ASN A N 1
ATOM 718 C CA . ASN A 1 100 ? 29.915 -5.522 35.654 1.00 56.83 100 ASN A CA 1
ATOM 719 C C . ASN A 1 100 ? 29.368 -4.911 36.948 1.00 57.31 100 ASN A C 1
ATOM 720 O O . ASN A 1 100 ? 29.767 -3.798 37.320 1.00 57.84 100 ASN A O 1
ATOM 725 N N . PRO A 1 101 ? 28.505 -5.669 37.671 1.00 57.70 101 PRO A N 1
ATOM 726 C CA . PRO A 1 101 ? 27.715 -5.252 38.861 1.00 57.67 101 PRO A CA 1
ATOM 727 C C . PRO A 1 101 ? 28.494 -4.456 39.916 1.00 57.26 101 PRO A C 1
ATOM 728 O O . PRO A 1 101 ? 29.706 -4.632 40.048 1.00 57.24 101 PRO A O 1
ATOM 732 N N . LYS A 1 107 ? 29.692 1.272 32.920 1.00 52.92 107 LYS A N 1
ATOM 733 C CA . LYS A 1 107 ? 29.148 1.413 31.570 1.00 53.38 107 LYS A CA 1
ATOM 734 C C . LYS A 1 107 ? 29.016 0.059 30.807 1.00 53.00 107 LYS A C 1
ATOM 735 O O . LYS A 1 107 ? 30.028 -0.555 30.445 1.00 53.19 107 LYS A O 1
ATOM 741 N N . PRO A 1 108 ? 27.766 -0.424 30.589 1.00 52.64 108 PRO A N 1
ATOM 742 C CA . PRO A 1 108 ? 27.527 -1.639 29.776 1.00 52.07 108 PRO A CA 1
ATOM 743 C C . PRO A 1 108 ? 28.149 -1.649 28.357 1.00 51.06 108 PRO A C 1
ATOM 744 O O . PRO A 1 108 ? 28.077 -0.662 27.610 1.00 51.00 108 PRO A O 1
ATOM 748 N N . LYS A 1 109 ? 28.747 -2.780 28.007 1.00 49.63 109 LYS A N 1
ATOM 749 C CA . LYS A 1 109 ? 29.417 -2.927 26.728 1.00 48.39 109 LYS A CA 1
ATOM 750 C C . LYS A 1 109 ? 28.752 -4.014 25.903 1.00 47.32 109 LYS A C 1
ATOM 751 O O . LYS A 1 109 ? 28.409 -5.079 26.408 1.00 46.47 109 LYS A O 1
ATOM 757 N N . TRP A 1 110 ? 28.577 -3.715 24.624 1.00 46.18 110 TRP A N 1
ATOM 758 C CA . TRP A 1 110 ? 27.922 -4.607 23.689 1.00 45.75 110 TRP A CA 1
ATOM 759 C C . TRP A 1 110 ? 28.888 -5.683 23.197 1.00 44.56 110 TRP A C 1
ATOM 760 O O . TRP A 1 110 ? 30.046 -5.391 22.911 1.00 42.89 110 TRP A O 1
ATOM 771 N N . CYS A 1 111 ? 28.361 -6.904 23.104 1.00 43.73 111 CYS A N 1
ATOM 772 C CA . CYS A 1 111 ? 29.114 -8.133 22.804 1.00 43.51 111 CYS A CA 1
ATOM 773 C C . CYS A 1 111 ? 28.372 -9.074 21.871 1.00 42.24 111 CYS A C 1
ATOM 774 O O . CYS A 1 111 ? 27.149 -9.058 21.816 1.00 41.79 111 CYS A O 1
ATOM 777 N N . SER A 1 112 ? 29.104 -9.937 21.181 1.00 40.36 112 SER A N 1
ATOM 778 C CA . SER A 1 112 ? 28.489 -10.890 20.233 1.00 38.78 112 SER A CA 1
ATOM 779 C C . SER A 1 112 ? 29.045 -12.287 20.444 1.00 38.54 112 SER A C 1
ATOM 780 O O . SER A 1 112 ? 30.236 -12.465 20.784 1.00 37.11 112 SER A O 1
ATOM 783 N N . LYS A 1 113 ? 28.240 -13.294 20.134 1.00 39.27 113 LYS A N 1
ATOM 784 C CA . LYS A 1 113 ? 28.809 -14.664 20.073 1.00 39.20 113 LYS A CA 1
ATOM 785 C C . LYS A 1 113 ? 28.966 -15.206 18.665 1.00 37.38 113 LYS A C 1
ATOM 786 O O . LYS A 1 113 ? 29.110 -16.411 18.469 1.00 37.70 113 LYS A O 1
ATOM 792 N N . GLY A 1 114 ? 29.001 -14.319 17.685 1.00 35.65 114 GLY A N 1
ATOM 793 C CA . GLY A 1 114 ? 29.233 -14.768 16.320 1.00 33.82 114 GLY A CA 1
ATOM 794 C C . GLY A 1 114 ? 27.873 -15.014 15.692 1.00 33.37 114 GLY A C 1
ATOM 795 O O . GLY A 1 114 ? 26.853 -14.701 16.302 1.00 33.36 114 GLY A O 1
ATOM 796 N N . VAL A 1 115 ? 27.846 -15.649 14.525 1.00 32.79 115 VAL A N 1
ATOM 797 C CA . VAL A 1 115 ? 26.561 -15.900 13.774 1.00 33.84 115 VAL A CA 1
ATOM 798 C C . VAL A 1 115 ? 25.799 -17.031 14.496 1.00 34.57 115 VAL A C 1
ATOM 799 O O . VAL A 1 115 ? 26.361 -18.137 14.767 1.00 34.43 115 VAL A O 1
ATOM 803 N N . LYS A 1 116 ? 24.574 -16.720 14.899 1.00 33.94 116 LYS A N 1
ATOM 804 C CA . LYS A 1 116 ? 23.689 -17.683 15.526 1.00 34.60 116 LYS A CA 1
ATOM 805 C C . LYS A 1 116 ? 22.534 -18.002 14.584 1.00 36.35 116 LYS A C 1
ATOM 806 O O . LYS A 1 116 ? 22.037 -19.147 14.525 1.00 36.12 116 LYS A O 1
ATOM 812 N N . GLN A 1 117 ? 22.067 -16.972 13.876 1.00 36.23 117 GLN A N 1
ATOM 813 C CA . GLN A 1 117 ? 20.877 -17.109 13.025 1.00 37.34 117 GLN A CA 1
ATOM 814 C C . GLN A 1 117 ? 21.271 -17.048 11.555 1.00 37.69 117 GLN A C 1
ATOM 815 O O . GLN A 1 117 ? 21.845 -16.036 11.090 1.00 37.71 117 GLN A O 1
ATOM 821 N N . ARG A 1 118 ? 20.991 -18.126 10.825 1.00 37.71 118 ARG A N 1
ATOM 822 C CA . ARG A 1 118 ? 21.418 -18.190 9.418 1.00 37.98 118 ARG A CA 1
ATOM 823 C C . ARG A 1 118 ? 20.741 -17.092 8.573 1.00 37.27 118 ARG A C 1
ATOM 824 O O . ARG A 1 118 ? 19.476 -17.000 8.499 1.00 37.04 118 ARG A O 1
ATOM 832 N N . ILE A 1 119 ? 21.582 -16.256 7.956 1.00 36.09 119 ILE A N 1
ATOM 833 C CA . ILE A 1 119 ? 21.119 -15.156 7.094 1.00 36.00 119 ILE A CA 1
ATOM 834 C C . ILE A 1 119 ? 21.166 -15.659 5.666 1.00 36.74 119 ILE A C 1
ATOM 835 O O . ILE A 1 119 ? 22.181 -16.133 5.235 1.00 36.50 119 ILE A O 1
ATOM 840 N N . HIS A 1 120 ? 20.053 -15.565 4.942 1.00 36.85 120 HIS A N 1
ATOM 841 C CA . HIS A 1 120 ? 20.040 -15.841 3.493 1.00 38.96 120 HIS A CA 1
ATOM 842 C C . HIS A 1 120 ? 20.138 -14.559 2.630 1.00 39.25 120 HIS A C 1
ATOM 843 O O . HIS A 1 120 ? 20.005 -13.427 3.128 1.00 40.02 120 HIS A O 1
ATOM 850 N N . THR A 1 121 ? 20.333 -14.756 1.338 1.00 39.59 121 THR A N 1
ATOM 851 C CA . THR A 1 121 ? 20.491 -13.659 0.402 1.00 40.27 121 THR A CA 1
ATOM 852 C C . THR A 1 121 ? 19.199 -13.159 -0.273 1.00 40.15 121 THR A C 1
ATOM 853 O O . THR A 1 121 ? 18.438 -13.936 -0.858 1.00 39.80 121 THR A O 1
ATOM 857 N N . VAL A 1 122 ? 19.007 -11.839 -0.253 1.00 41.00 122 VAL A N 1
ATOM 858 C CA . VAL A 1 122 ? 17.854 -11.203 -0.869 1.00 41.58 122 VAL A CA 1
ATOM 859 C C . VAL A 1 122 ? 18.258 -10.178 -1.930 1.00 43.48 122 VAL A C 1
ATOM 860 O O . VAL A 1 122 ? 19.146 -9.338 -1.698 1.00 43.53 122 VAL A O 1
ATOM 864 N N . LYS A 1 123 ? 17.587 -10.270 -3.081 1.00 44.58 123 LYS A N 1
ATOM 865 C CA . LYS A 1 123 ? 17.739 -9.350 -4.214 1.00 46.35 123 LYS A CA 1
ATOM 866 C C . LYS A 1 123 ? 16.342 -8.962 -4.683 1.00 46.16 123 LYS A C 1
ATOM 867 O O . LYS A 1 123 ? 15.405 -9.785 -4.628 1.00 46.09 123 LYS A O 1
ATOM 873 N N . VAL A 1 124 ? 16.198 -7.705 -5.112 1.00 46.40 124 VAL A N 1
ATOM 874 C CA . VAL A 1 124 ? 15.000 -7.293 -5.832 1.00 46.88 124 VAL A CA 1
ATOM 875 C C . VAL A 1 124 ? 15.379 -7.052 -7.277 1.00 46.74 124 VAL A C 1
ATOM 876 O O . VAL A 1 124 ? 16.504 -6.635 -7.570 1.00 46.43 124 VAL A O 1
ATOM 880 N N . ASP A 1 125 ? 14.456 -7.392 -8.164 1.00 46.24 125 ASP A N 1
ATOM 881 C CA . ASP A 1 125 ? 14.604 -7.198 -9.603 1.00 46.97 125 ASP A CA 1
ATOM 882 C C . ASP A 1 125 ? 13.200 -7.131 -10.144 1.00 46.60 125 ASP A C 1
ATOM 883 O O . ASP A 1 125 ? 12.381 -8.010 -9.868 1.00 46.64 125 ASP A O 1
ATOM 888 N N . ASN A 1 126 ? 12.915 -6.066 -10.880 1.00 46.65 126 ASN A N 1
ATOM 889 C CA . ASN A 1 126 ? 11.595 -5.865 -11.459 1.00 46.94 126 ASN A CA 1
ATOM 890 C C . ASN A 1 126 ? 10.482 -5.772 -10.414 1.00 46.29 126 ASN A C 1
ATOM 891 O O . ASN A 1 126 ? 9.341 -6.151 -10.691 1.00 46.38 126 ASN A O 1
ATOM 896 N N . GLY A 1 127 ? 10.816 -5.281 -9.221 1.00 45.49 127 GLY A N 1
ATOM 897 C CA . GLY A 1 127 ? 9.850 -5.254 -8.121 1.00 44.79 127 GLY A CA 1
ATOM 898 C C . GLY A 1 127 ? 9.414 -6.632 -7.616 1.00 43.72 127 GLY A C 1
ATOM 899 O O . G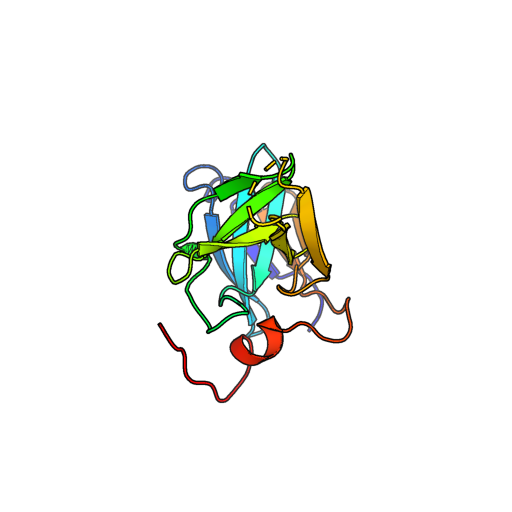LY A 1 127 ? 8.267 -6.769 -7.095 1.00 44.18 127 GLY A O 1
ATOM 900 N N . ASN A 1 128 ? 10.302 -7.652 -7.804 1.00 41.82 128 ASN A N 1
ATOM 901 C CA . ASN A 1 128 ? 10.065 -8.957 -7.237 1.00 40.23 128 ASN A CA 1
ATOM 902 C C . ASN A 1 128 ? 11.127 -9.241 -6.198 1.00 40.41 128 ASN A C 1
ATOM 903 O O . ASN A 1 128 ? 12.298 -8.871 -6.378 1.00 39.02 128 ASN A O 1
ATOM 908 N N . ILE A 1 129 ? 10.736 -9.889 -5.104 1.00 39.25 129 ILE A N 1
ATOM 909 C CA . ILE A 1 129 ? 11.724 -10.264 -4.089 1.00 39.89 129 ILE A CA 1
ATOM 910 C C . ILE A 1 129 ? 12.189 -11.689 -4.363 1.00 39.72 129 ILE A C 1
ATOM 911 O O . ILE A 1 129 ? 11.367 -12.580 -4.538 1.00 40.66 129 ILE A O 1
ATOM 916 N N . TYR A 1 130 ? 13.505 -11.885 -4.456 1.00 39.44 130 TYR A N 1
ATOM 917 C CA . TYR A 1 130 ? 14.075 -13.199 -4.695 1.00 39.04 130 TYR A CA 1
ATOM 918 C C . TYR A 1 130 ? 14.927 -13.622 -3.518 1.00 39.32 130 TYR A C 1
ATOM 919 O O . TYR A 1 130 ? 15.779 -12.858 -3.059 1.00 40.79 130 TYR A O 1
ATOM 928 N N . VAL A 1 131 ? 14.753 -14.852 -3.063 1.00 38.99 131 VAL A N 1
ATOM 929 C CA . VAL A 1 131 ? 15.594 -15.364 -1.979 1.00 39.24 131 VAL A CA 1
ATOM 930 C C . VAL A 1 131 ? 16.495 -16.532 -2.447 1.00 39.70 131 VAL A C 1
ATOM 931 O O . VAL A 1 131 ? 16.069 -17.417 -3.165 1.00 38.44 131 VAL A O 1
ATOM 935 N N . THR A 1 132 ? 17.747 -16.518 -2.008 1.00 40.04 132 THR A N 1
ATOM 936 C CA . THR A 1 132 ? 18.662 -17.596 -2.286 1.00 40.59 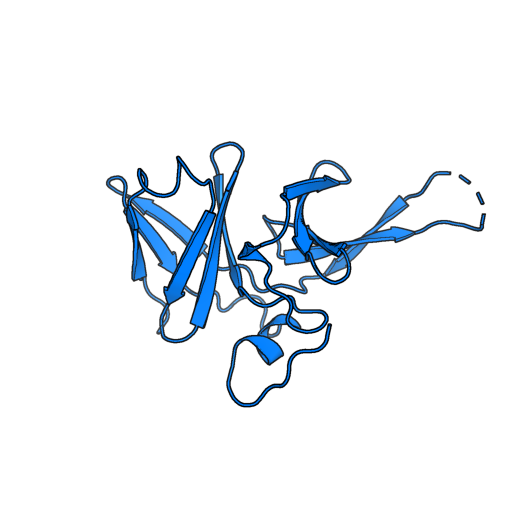132 THR A CA 1
ATOM 937 C C . THR A 1 132 ? 19.160 -18.076 -0.934 1.00 41.95 132 THR A C 1
ATOM 938 O O . THR A 1 132 ? 19.635 -17.260 -0.131 1.00 42.01 132 THR A O 1
ATOM 942 N N . LEU A 1 133 ? 19.006 -19.376 -0.646 1.00 43.00 133 LEU A N 1
ATOM 943 C CA . LEU A 1 133 ? 19.478 -19.932 0.642 1.00 43.84 133 LEU A CA 1
ATOM 944 C C . LEU A 1 133 ? 21.003 -19.800 0.731 1.00 45.22 133 LEU A C 1
ATOM 945 O O . LEU A 1 133 ? 21.701 -19.944 -0.277 1.00 45.17 133 LEU A O 1
ATOM 950 N N . SER A 1 134 ? 21.518 -19.499 1.921 1.00 46.77 134 SER A N 1
ATOM 951 C CA . SER A 1 134 ? 22.947 -19.315 2.087 1.00 48.93 134 SER A CA 1
ATOM 952 C C . SER A 1 134 ? 23.636 -20.617 2.454 1.00 50.30 134 SER A C 1
ATOM 953 O O . SER A 1 134 ? 23.052 -21.430 3.178 1.00 50.76 134 SER A O 1
ATOM 956 N N . LYS A 1 135 ? 24.888 -20.776 1.999 1.00 51.51 135 LYS A N 1
ATOM 957 C CA . LYS A 1 135 ? 25.747 -21.898 2.405 1.00 52.31 135 LYS A CA 1
ATOM 958 C C . LYS A 1 135 ? 26.749 -21.454 3.469 1.00 53.22 135 LYS A C 1
ATOM 959 O O . LYS A 1 135 ? 27.278 -22.269 4.220 1.00 53.31 135 LYS A O 1
ATOM 965 N N . GLU A 1 136 ? 27.006 -20.152 3.518 1.00 54.27 136 GLU A N 1
ATOM 966 C CA . GLU A 1 136 ? 27.956 -19.560 4.457 1.00 55.33 136 GLU A CA 1
ATOM 967 C C . GLU A 1 136 ? 27.206 -19.019 5.694 1.00 55.09 136 GLU A C 1
ATOM 968 O O . GLU A 1 136 ? 26.128 -18.427 5.545 1.00 56.28 136 GLU A O 1
ATOM 974 N N . PRO A 1 137 ? 27.715 -19.267 6.936 1.00 55.06 137 PRO A N 1
ATOM 975 C CA . PRO A 1 137 ? 28.830 -20.105 7.419 1.00 54.23 137 PRO A CA 1
ATOM 976 C C . PRO A 1 137 ? 28.458 -21.596 7.460 1.00 53.34 137 PRO A C 1
ATOM 977 O O . PRO A 1 137 ? 27.266 -21.937 7.390 1.00 53.31 137 PRO A O 1
ATOM 981 N N . PHE A 1 138 ? 29.459 -22.466 7.614 1.00 51.43 138 PHE A N 1
ATOM 982 C CA . PHE A 1 138 ? 29.223 -23.905 7.498 1.00 50.12 138 PHE A CA 1
ATOM 983 C C . PHE A 1 138 ? 28.121 -24.426 8.435 1.00 48.87 138 PHE A C 1
ATOM 984 O O . PHE A 1 138 ? 27.243 -25.166 7.987 1.00 48.71 138 PHE A O 1
ATOM 992 N N . LYS A 1 139 ? 28.144 -24.002 9.701 1.00 48.30 139 LYS A N 1
ATOM 993 C CA . LYS A 1 139 ? 27.051 -24.305 10.665 1.00 47.27 139 LYS A CA 1
ATOM 994 C C . LYS A 1 139 ? 26.547 -23.108 11.510 1.00 45.92 139 LYS A C 1
ATOM 995 O O . LYS A 1 139 ? 27.349 -22.313 11.982 1.00 44.08 139 LYS A O 1
ATOM 1001 N N . CYS A 1 140 ? 25.210 -22.982 11.655 1.00 45.92 140 CYS A N 1
ATOM 1002 C CA . CYS A 1 140 ? 24.511 -22.004 12.540 1.00 46.22 140 CYS A CA 1
ATOM 1003 C C . CYS A 1 140 ? 23.654 -22.698 13.584 1.00 45.35 140 CYS A C 1
ATOM 1004 O O . CYS A 1 140 ? 23.116 -23.767 13.310 1.00 46.60 140 CYS A O 1
ATOM 1007 N N . ASP A 1 141 ? 23.543 -22.117 14.776 1.00 44.08 141 ASP A N 1
ATOM 1008 C CA . ASP A 1 141 ? 22.661 -22.691 15.792 1.00 44.62 141 ASP A CA 1
ATOM 1009 C C . ASP A 1 141 ? 21.209 -22.781 15.266 1.00 44.81 141 ASP A C 1
ATOM 1010 O O . ASP A 1 141 ? 20.514 -23.715 15.642 1.00 45.32 141 ASP A O 1
ATOM 1015 N N . SER A 1 142 ? 20.778 -21.871 14.383 1.00 43.14 142 SER A N 1
ATOM 1016 C CA . SER A 1 142 ? 19.386 -21.945 13.855 1.00 44.31 142 SER A CA 1
ATOM 1017 C C . SER A 1 142 ? 19.056 -23.136 12.964 1.00 44.24 142 SER A C 1
ATOM 1018 O O . SER A 1 142 ? 17.855 -23.430 12.753 1.00 44.10 142 SER A O 1
ATOM 1021 N N . ASP A 1 143 ? 20.096 -23.789 12.422 1.00 45.06 143 ASP A N 1
ATOM 1022 C CA . ASP A 1 143 ? 19.920 -24.950 11.547 1.00 45.46 143 ASP A CA 1
ATOM 1023 C C . ASP A 1 143 ? 19.147 -26.078 12.227 1.00 46.54 143 ASP A C 1
ATOM 1024 O O . ASP A 1 143 ? 18.376 -26.748 11.569 1.00 46.75 143 ASP A O 1
ATOM 1029 N N . TYR A 1 144 ? 19.381 -26.312 13.524 1.00 47.69 144 TYR A N 1
ATOM 1030 C CA . TYR A 1 144 ? 18.623 -27.347 14.256 1.00 48.61 144 TYR A CA 1
ATOM 1031 C C . TYR A 1 144 ? 17.099 -27.159 14.128 1.00 48.69 144 TYR A C 1
ATOM 1032 O O . TYR A 1 144 ? 16.365 -28.135 13.991 1.00 47.78 144 TYR A O 1
ATOM 1041 N N . TYR A 1 145 ? 16.644 -25.905 14.171 1.00 48.97 145 TYR A N 1
ATOM 1042 C CA . TYR A 1 145 ? 15.207 -25.585 14.134 1.00 49.21 145 TYR A CA 1
ATOM 1043 C C . TYR A 1 145 ? 14.692 -25.435 12.713 1.00 49.99 145 TYR A C 1
ATOM 1044 O O . TYR A 1 145 ? 13.494 -25.243 12.506 1.00 50.05 145 TYR A O 1
ATOM 1053 N N . ALA A 1 146 ? 15.602 -25.555 11.741 1.00 49.88 146 ALA A N 1
ATOM 1054 C CA . ALA A 1 146 ? 15.292 -25.302 10.345 1.00 50.90 146 ALA A CA 1
ATOM 1055 C C . ALA A 1 146 ? 14.972 -26.581 9.602 1.00 52.22 146 ALA A C 1
ATOM 1056 O O . ALA A 1 146 ? 14.408 -26.522 8.507 1.00 52.25 146 ALA A O 1
ATOM 1058 N N . THR A 1 147 ? 15.340 -27.724 10.190 1.00 53.87 147 THR A N 1
ATOM 1059 C CA . THR A 1 147 ? 15.284 -29.020 9.494 1.00 54.91 147 THR A CA 1
ATOM 1060 C C . THR A 1 147 ? 14.885 -30.235 10.356 1.00 55.97 147 THR A C 1
ATOM 1061 O O . THR A 1 147 ? 15.363 -30.403 11.483 1.00 55.90 147 THR A O 1
ATOM 1065 N N . GLY A 1 148 ? 14.020 -31.085 9.788 1.00 57.03 148 GLY A N 1
ATOM 1066 C CA . GLY A 1 148 ? 13.682 -32.405 10.340 1.00 58.17 148 GLY A CA 1
ATOM 1067 C C . GLY A 1 148 ? 12.993 -32.442 11.697 1.00 59.08 148 GLY A C 1
ATOM 1068 O O . GLY A 1 148 ? 12.159 -31.584 12.016 1.00 59.21 148 GLY A O 1
ATOM 1069 N N . GLU A 1 149 ? 13.354 -33.452 12.490 1.00 59.79 149 GLU A N 1
ATOM 1070 C CA . GLU A 1 149 ? 12.780 -33.700 13.825 1.00 60.24 149 GLU A CA 1
ATOM 1071 C C . GLU A 1 149 ? 13.243 -32.700 14.895 1.00 60.72 149 GLU A C 1
ATOM 1072 O O . GLU A 1 149 ? 14.424 -32.708 15.283 1.00 61.14 149 GLU A O 1
ATOM 1078 N N . PHE A 1 150 ? 12.312 -31.853 15.361 1.00 60.39 150 PHE A N 1
ATOM 1079 C CA . PHE A 1 150 ? 12.536 -30.943 16.513 1.00 60.35 150 PHE A CA 1
ATOM 1080 C C . PHE A 1 150 ? 11.287 -30.683 17.391 1.00 59.56 150 PHE A C 1
ATOM 1081 O O . PHE A 1 150 ? 10.146 -30.940 16.985 1.00 59.84 150 PHE A O 1
ATOM 1089 N N . LYS A 1 151 ? 11.531 -30.222 18.613 1.00 58.08 151 LYS A N 1
ATOM 1090 C CA . LYS A 1 151 ? 10.482 -29.702 19.473 1.00 56.42 151 LYS A CA 1
ATOM 1091 C C . LYS A 1 151 ? 10.831 -28.252 19.769 1.00 55.24 151 LYS A C 1
ATOM 1092 O O . LYS A 1 151 ? 12.015 -27.902 19.798 1.00 54.83 151 LYS A O 1
ATOM 1098 N N . VAL A 1 152 ? 9.824 -27.397 19.929 1.00 53.60 152 VAL A N 1
ATOM 1099 C CA . VAL A 1 152 ? 10.101 -25.999 20.303 1.00 53.08 152 VAL A CA 1
ATOM 1100 C C . VAL A 1 152 ? 9.768 -25.697 21.790 1.00 52.22 152 VAL A C 1
ATOM 1101 O O . VAL A 1 152 ? 8.860 -26.281 22.367 1.00 51.30 152 VAL A O 1
ATOM 1105 N N . ILE A 1 153 ? 10.568 -24.835 22.417 1.00 52.29 153 ILE A N 1
ATOM 1106 C CA . ILE A 1 153 ? 10.422 -24.558 23.848 1.00 52.31 153 ILE A CA 1
ATOM 1107 C C . ILE A 1 153 ? 10.173 -23.064 24.121 1.00 51.77 153 ILE A C 1
ATOM 1108 O O . ILE A 1 153 ? 10.922 -22.204 23.637 1.00 51.74 153 ILE A O 1
ATOM 1113 N N . GLN A 1 154 ? 9.086 -22.744 24.829 1.00 50.54 154 GLN A N 1
ATOM 1114 C CA . GLN A 1 154 ? 8.852 -21.355 25.219 1.00 49.09 154 GLN A CA 1
ATOM 1115 C C . GLN A 1 154 ? 9.033 -21.316 26.726 1.00 48.53 154 GLN A C 1
ATOM 1116 O O . GLN A 1 154 ? 8.355 -22.092 27.425 1.00 47.25 154 GLN A O 1
#

Nearest PDB structures (foldseek):
  3d89-assembly1_A  TM=1.007E+00  e=6.791E-27  Mus musculus
  2qpz-assembly1_A  TM=8.462E-01  e=5.154E-06  Pseudomonas putida
  6icl-assembly1_A  TM=7.504E-01  e=2.068E-06  Pseudomonas putida
  5bok-assembly1_A  TM=8.319E-01  e=1.093E-05  Diaphorobacter sp. DS2
  3gkq-assembly2_E  TM=7.821E-01  e=1.604E-04  Novosphingobium sp. KA1

CATH classification: 2.102.10.10

B-factor: mean 46.03, std 10.94, range [26.69, 83.02]